Protein AF-A0A7J2U190-F1 (afdb_monomer_lite)

Foldseek 3Di:
DDPVVVVVVVVVVVVVVVVVVVVVVPPPPPPPPDDDDPLNVVLVVVLVVLVVCVVVVVDDPVVSVVSNVVSVVVVDPPPPDPPPPPPPPDDDD

Organism: NCBI:txid334771

Structure (mmCIF, N/CA/C/O backbone):
data_AF-A0A7J2U190-F1
#
_entry.id   AF-A0A7J2U190-F1
#
loop_
_atom_site.group_PDB
_atom_site.id
_atom_site.type_symbol
_atom_site.label_atom_id
_atom_site.label_alt_id
_atom_site.label_comp_id
_atom_site.label_asym_id
_atom_site.label_entity_id
_atom_site.label_seq_id
_atom_site.pdbx_PDB_ins_code
_atom_site.Cartn_x
_atom_site.Cartn_y
_atom_site.Cartn_z
_atom_site.occupancy
_atom_site.B_iso_or_equiv
_atom_site.auth_seq_id
_atom_site.auth_comp_id
_atom_site.auth_asym_id
_atom_site.auth_atom_id
_atom_site.pdbx_PDB_model_num
ATOM 1 N N . MET A 1 1 ? -11.407 24.284 -58.492 1.00 54.84 1 MET A N 1
ATOM 2 C CA . MET A 1 1 ? -11.563 23.356 -57.368 1.00 54.84 1 MET A CA 1
ATOM 3 C C . MET A 1 1 ? -12.804 22.535 -57.647 1.00 54.84 1 MET A C 1
ATOM 5 O O . MET A 1 1 ? -13.908 23.045 -57.475 1.00 54.84 1 MET A O 1
ATOM 9 N N . SER A 1 2 ? -12.626 21.359 -58.241 1.00 65.00 2 SER A N 1
ATOM 10 C CA . SER A 1 2 ? -13.712 20.393 -58.463 1.00 65.00 2 SER A CA 1
ATOM 11 C C . SER A 1 2 ? -13.994 19.624 -57.169 1.00 65.00 2 SER A C 1
ATOM 13 O O . SER A 1 2 ? -13.117 19.485 -56.321 1.00 65.00 2 SER A O 1
ATOM 15 N N . GLU A 1 3 ? -15.218 19.120 -57.004 1.00 56.78 3 GLU A N 1
ATOM 16 C CA . GLU A 1 3 ? -15.605 18.303 -55.837 1.00 56.78 3 GLU A CA 1
ATOM 17 C C . GLU A 1 3 ? -14.741 17.029 -55.697 1.00 56.78 3 GLU A C 1
ATOM 19 O O . GLU A 1 3 ? -14.518 16.539 -54.589 1.00 56.78 3 GLU A O 1
ATOM 24 N N . GLU A 1 4 ? -14.174 16.544 -56.806 1.00 58.69 4 GLU A N 1
ATOM 25 C CA . GLU A 1 4 ? -13.197 15.447 -56.842 1.00 58.69 4 GLU A CA 1
ATOM 26 C C . GLU A 1 4 ? -11.875 15.793 -56.134 1.00 58.69 4 GLU A C 1
ATOM 28 O O . GLU A 1 4 ? -11.388 14.990 -55.343 1.00 58.69 4 GLU A O 1
ATOM 33 N N . GLU A 1 5 ? -11.335 17.005 -56.322 1.00 58.97 5 GLU A N 1
ATOM 34 C CA . GLU A 1 5 ? -10.060 17.421 -55.706 1.00 58.97 5 GLU A CA 1
ATOM 35 C C . GLU A 1 5 ? -10.172 17.543 -54.177 1.00 58.97 5 GLU A C 1
ATOM 37 O O . GLU A 1 5 ? -9.228 17.241 -53.450 1.00 58.97 5 GLU A O 1
ATOM 42 N N . VAL A 1 6 ? -11.343 17.957 -53.679 1.00 59.72 6 VAL A N 1
ATOM 43 C CA . VAL A 1 6 ? -11.614 18.096 -52.235 1.00 59.72 6 VAL A CA 1
ATOM 44 C C . VAL A 1 6 ? -11.750 16.727 -51.564 1.00 59.72 6 VAL A C 1
ATOM 46 O O . VAL A 1 6 ? -11.319 16.533 -50.426 1.00 59.72 6 VAL A O 1
ATOM 49 N N . SER A 1 7 ? -12.325 15.764 -52.282 1.00 60.66 7 SER A N 1
ATOM 50 C CA . SER A 1 7 ? -12.516 14.396 -51.794 1.00 60.66 7 SER A CA 1
ATOM 51 C C . SER A 1 7 ? -11.182 13.657 -51.670 1.00 60.66 7 SER A C 1
ATOM 53 O O . SER A 1 7 ? -10.954 12.923 -50.709 1.00 60.66 7 S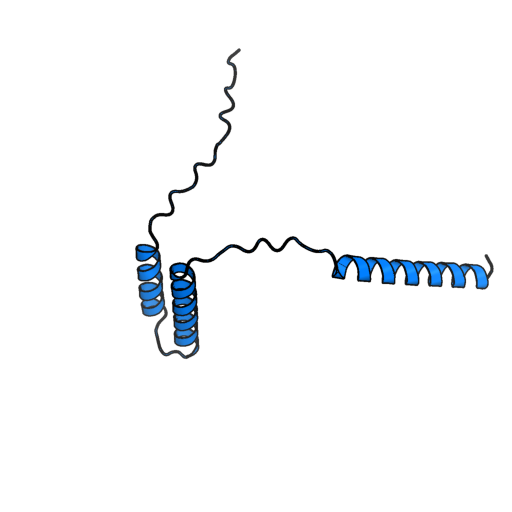ER A O 1
ATOM 55 N N . GLU A 1 8 ? -10.272 13.889 -52.616 1.00 62.72 8 GLU A N 1
ATOM 56 C CA . GLU A 1 8 ? -8.952 13.263 -52.634 1.00 62.72 8 GLU A CA 1
ATOM 57 C C . GLU A 1 8 ? -8.031 13.831 -51.542 1.00 62.72 8 GLU A C 1
ATOM 59 O O . GLU A 1 8 ? -7.351 13.058 -50.864 1.00 62.72 8 GLU A O 1
ATOM 64 N N . SER A 1 9 ? -8.089 15.145 -51.273 1.00 70.81 9 SER A N 1
ATOM 65 C CA . SER A 1 9 ? -7.334 15.755 -50.167 1.00 70.81 9 SER A CA 1
ATOM 66 C C . SER A 1 9 ? -7.773 15.244 -48.795 1.00 70.81 9 SER A C 1
ATOM 68 O O . SER A 1 9 ? -6.932 14.983 -47.937 1.00 70.81 9 SER A O 1
ATOM 70 N N . LEU A 1 10 ? -9.080 15.043 -48.599 1.00 66.50 10 LEU A N 1
ATOM 71 C CA . LEU A 1 10 ? -9.630 14.592 -47.320 1.00 66.50 10 LEU A CA 1
ATOM 72 C C . LEU A 1 10 ? -9.284 13.119 -47.046 1.00 66.50 10 LEU A C 1
ATOM 74 O O . LEU A 1 10 ? -8.937 12.754 -45.927 1.00 66.50 10 LEU A O 1
ATOM 78 N N . ALA A 1 11 ? -9.284 12.284 -48.090 1.00 68.44 11 ALA A N 1
ATOM 79 C CA . ALA A 1 11 ? -8.857 10.889 -47.996 1.00 68.44 11 ALA A CA 1
ATOM 80 C C . ALA A 1 11 ? -7.347 10.741 -47.722 1.00 68.44 11 ALA A C 1
ATOM 82 O O . ALA A 1 11 ? -6.915 9.759 -47.113 1.00 68.44 11 ALA A O 1
ATOM 83 N N . GLN A 1 12 ? -6.534 11.696 -48.180 1.00 68.31 12 GLN A N 1
ATOM 84 C CA . GLN A 1 12 ? -5.104 11.746 -47.877 1.00 68.31 12 GLN A CA 1
ATOM 85 C C . GLN A 1 12 ? -4.850 12.159 -46.423 1.00 68.31 12 GLN A C 1
ATOM 87 O O . GLN A 1 12 ? -4.025 11.539 -45.754 1.00 68.31 12 GLN A O 1
ATOM 92 N N . GLU A 1 13 ? -5.599 13.142 -45.925 1.00 65.25 13 GLU A N 1
ATOM 93 C CA . GLU A 1 13 ? -5.525 13.612 -44.539 1.00 65.25 13 GLU A CA 1
ATOM 94 C C . GLU A 1 13 ? -5.983 12.534 -43.542 1.00 65.25 13 GLU A C 1
ATOM 96 O O . GLU A 1 13 ? -5.307 12.299 -42.542 1.00 65.25 13 GLU A O 1
ATOM 101 N N . GLU A 1 14 ? -7.055 11.790 -43.842 1.00 60.44 14 GLU A N 1
ATOM 102 C CA . GLU A 1 14 ? -7.497 10.662 -43.007 1.00 60.44 14 GLU A CA 1
ATOM 103 C C . GLU A 1 14 ? -6.467 9.528 -42.955 1.00 60.44 14 GLU A C 1
ATOM 105 O O . GLU A 1 14 ? -6.235 8.954 -41.890 1.00 60.44 14 GLU A O 1
ATOM 110 N N . LYS A 1 15 ? -5.814 9.212 -44.081 1.00 64.56 15 LYS A N 1
ATOM 111 C CA . LYS A 1 15 ? -4.737 8.210 -44.103 1.00 64.56 15 LYS A CA 1
ATOM 112 C C . LYS A 1 15 ? -3.544 8.649 -43.267 1.00 64.56 15 LYS A C 1
ATOM 114 O O . LYS A 1 15 ? -3.033 7.843 -42.497 1.00 64.56 15 LYS A O 1
ATOM 119 N N . GLN A 1 16 ? -3.145 9.912 -43.389 1.00 66.12 16 GLN A N 1
ATOM 120 C CA . GLN A 1 16 ? -2.025 10.463 -42.636 1.00 66.12 16 GLN A CA 1
ATOM 121 C C . GLN A 1 16 ? -2.323 10.502 -41.129 1.00 66.12 16 GLN A C 1
ATOM 123 O O . GLN A 1 16 ? -1.493 10.085 -40.326 1.00 66.12 16 GLN A O 1
ATOM 128 N N . ALA A 1 17 ? -3.538 10.895 -40.737 1.00 61.84 17 ALA A N 1
ATOM 129 C CA . ALA A 1 17 ? -3.966 10.877 -39.340 1.00 61.84 17 ALA A CA 1
ATOM 130 C C . ALA A 1 17 ? -4.024 9.451 -38.758 1.00 61.84 17 ALA A C 1
ATOM 132 O O . ALA A 1 17 ? -3.663 9.235 -37.602 1.00 61.84 17 ALA A O 1
ATOM 133 N N . MET A 1 18 ? -4.460 8.460 -39.544 1.00 59.22 18 MET A N 1
ATOM 134 C CA . MET A 1 18 ? -4.500 7.063 -39.100 1.00 59.22 18 MET A CA 1
ATOM 135 C C . MET A 1 18 ? -3.091 6.460 -38.944 1.00 59.22 18 MET A C 1
ATOM 137 O O . MET A 1 18 ? -2.874 5.638 -38.053 1.00 59.22 18 MET A O 1
ATOM 141 N N . GLU A 1 19 ? -2.139 6.891 -39.774 1.00 58.38 19 GLU A N 1
ATOM 142 C CA . GLU A 1 19 ? -0.728 6.496 -39.709 1.00 58.38 19 GLU A CA 1
ATOM 143 C C . GLU A 1 19 ? -0.038 7.093 -38.467 1.00 58.38 19 GLU A C 1
ATOM 145 O O . GLU A 1 19 ? 0.499 6.335 -37.658 1.00 58.38 19 GLU A O 1
ATOM 150 N N . GLU A 1 20 ? -0.190 8.398 -38.205 1.00 57.66 20 GLU A N 1
ATOM 151 C CA . GLU A 1 20 ? 0.367 9.067 -37.010 1.00 57.66 20 GLU A CA 1
ATOM 152 C C . GLU A 1 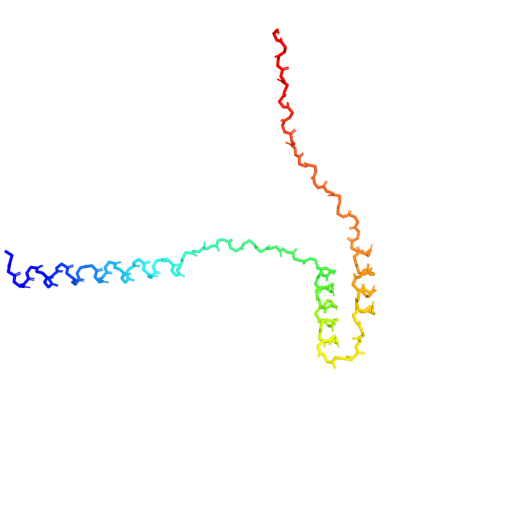20 ? -0.173 8.488 -35.686 1.00 57.66 20 GLU A C 1
ATOM 154 O O . GLU A 1 20 ? 0.573 8.300 -34.719 1.00 57.66 20 GLU A O 1
ATOM 159 N N . VAL A 1 21 ? -1.465 8.141 -35.630 1.00 58.44 21 VAL A N 1
ATOM 160 C CA . VAL A 1 21 ? -2.063 7.487 -34.451 1.00 58.44 21 VAL A CA 1
ATOM 161 C C . VAL A 1 21 ? -1.463 6.099 -34.224 1.00 58.44 21 VAL A C 1
ATOM 163 O O . VAL A 1 21 ? -1.224 5.721 -33.075 1.00 58.44 21 VAL A O 1
ATOM 166 N N . SER A 1 22 ? -1.189 5.345 -35.292 1.00 56.78 22 SER A N 1
ATOM 167 C CA . SER A 1 22 ? -0.583 4.015 -35.179 1.00 56.78 22 SER A CA 1
ATOM 168 C C . SER A 1 22 ? 0.878 4.067 -34.728 1.00 56.78 22 SER A C 1
ATOM 170 O O . SER A 1 22 ? 1.307 3.219 -33.950 1.00 56.78 22 SER A O 1
ATOM 172 N N . GLU A 1 23 ? 1.621 5.096 -35.130 1.00 52.50 23 GLU A N 1
ATOM 173 C CA . GLU A 1 23 ? 3.045 5.240 -34.820 1.00 52.50 23 GLU A CA 1
ATOM 174 C C . GLU A 1 23 ? 3.277 5.627 -33.347 1.00 52.50 23 GLU A C 1
ATOM 176 O O . GLU A 1 23 ? 4.157 5.074 -32.689 1.00 52.50 23 GLU A O 1
ATOM 181 N N . SER A 1 24 ? 2.393 6.451 -32.769 1.00 51.53 24 SER A N 1
ATOM 182 C CA . SER A 1 24 ? 2.414 6.788 -31.331 1.00 51.53 24 SER A CA 1
ATOM 183 C C . SER A 1 24 ? 2.031 5.632 -30.388 1.00 51.53 24 SER A C 1
ATOM 185 O O . SER A 1 24 ? 2.318 5.683 -29.193 1.00 51.53 24 SER A O 1
ATOM 187 N N . TYR A 1 25 ? 1.389 4.573 -30.897 1.00 54.88 25 TYR A N 1
ATOM 188 C CA . TYR A 1 25 ? 1.003 3.401 -30.099 1.00 54.88 25 TYR A CA 1
ATOM 189 C C . TYR A 1 25 ? 2.164 2.409 -29.904 1.00 54.88 25 TYR A C 1
ATOM 191 O O . TYR A 1 25 ? 2.163 1.639 -28.943 1.00 54.88 25 TYR A O 1
ATOM 199 N N . TYR A 1 26 ? 3.160 2.448 -30.796 1.00 54.31 26 TYR A N 1
ATOM 200 C CA . TYR A 1 26 ? 4.355 1.597 -30.768 1.00 54.31 26 TYR A CA 1
ATOM 201 C C . TYR A 1 26 ? 5.633 2.356 -30.397 1.00 54.31 26 TYR A C 1
ATOM 203 O O . TYR A 1 26 ? 6.720 1.796 -30.538 1.00 54.31 26 TYR A O 1
ATOM 211 N N . GLU A 1 27 ? 5.532 3.600 -29.912 1.00 61.00 27 GLU A N 1
ATOM 212 C CA . GLU A 1 27 ? 6.671 4.302 -29.323 1.00 61.00 27 GLU A CA 1
ATOM 213 C C . GLU A 1 27 ? 7.181 3.479 -28.132 1.00 61.00 27 GLU A C 1
ATOM 215 O O . GLU A 1 27 ? 6.597 3.439 -27.048 1.00 61.00 27 GLU A O 1
ATOM 220 N N . GLU A 1 28 ? 8.254 2.737 -28.397 1.00 58.25 28 GLU A N 1
ATOM 221 C CA . GLU A 1 28 ? 8.919 1.811 -27.497 1.00 58.25 28 GLU A CA 1
ATOM 222 C C . GLU A 1 28 ? 9.612 2.648 -26.417 1.00 58.25 28 GLU A C 1
ATOM 224 O O . GLU A 1 28 ? 10.811 2.916 -26.460 1.00 58.25 28 GLU A O 1
ATOM 229 N N . THR A 1 29 ? 8.835 3.161 -25.460 1.00 56.84 29 THR A N 1
ATOM 230 C CA . THR A 1 29 ? 9.397 3.783 -24.266 1.00 56.84 29 THR A CA 1
ATOM 231 C C . THR A 1 29 ? 10.289 2.733 -23.625 1.00 56.84 29 THR A C 1
ATOM 233 O O . THR A 1 29 ? 9.779 1.695 -23.203 1.00 56.84 29 THR A O 1
ATOM 236 N N . GLU A 1 30 ? 11.602 2.972 -23.588 1.00 58.91 30 GLU A N 1
ATOM 237 C CA . GLU A 1 30 ? 12.558 2.123 -22.882 1.00 58.91 30 GLU A CA 1
ATOM 238 C C . GLU A 1 30 ? 12.080 1.978 -21.431 1.00 58.91 30 GLU A C 1
ATOM 240 O O . GLU A 1 30 ? 12.262 2.866 -20.594 1.00 58.91 30 GLU A O 1
ATOM 245 N N . VAL A 1 31 ? 11.388 0.875 -21.134 1.00 57.41 31 VAL A N 1
ATOM 246 C CA . VAL A 1 31 ? 10.926 0.573 -19.783 1.00 57.41 31 VAL A CA 1
ATOM 247 C C . VAL A 1 31 ? 12.167 0.175 -19.000 1.00 57.41 31 VAL A C 1
ATOM 249 O O . VAL A 1 31 ? 12.633 -0.962 -19.065 1.00 57.41 31 VAL A O 1
ATOM 252 N N . GLU A 1 32 ? 12.746 1.135 -18.286 1.00 62.47 32 GLU A N 1
ATOM 253 C CA . GLU A 1 32 ? 13.854 0.877 -17.378 1.00 62.47 32 GLU A CA 1
ATOM 254 C C . GLU A 1 32 ? 13.353 -0.041 -16.251 1.00 62.47 32 GLU A C 1
ATOM 256 O O . GLU A 1 32 ? 12.657 0.378 -15.322 1.00 62.47 32 GLU A O 1
ATOM 261 N N . TYR A 1 33 ? 13.675 -1.332 -16.350 1.00 64.62 33 TYR A N 1
ATOM 262 C CA . TYR A 1 33 ? 13.365 -2.306 -15.311 1.00 64.62 33 TYR A CA 1
ATOM 263 C C . TYR A 1 33 ? 14.238 -2.030 -14.087 1.00 64.62 33 TYR A C 1
ATOM 265 O O . TYR A 1 33 ? 15.379 -2.483 -13.985 1.00 64.62 33 TYR A O 1
ATOM 273 N N . ILE A 1 34 ? 13.684 -1.296 -13.124 1.00 71.50 34 ILE A N 1
ATOM 274 C CA . ILE A 1 34 ? 14.289 -1.150 -11.803 1.00 71.50 34 ILE A CA 1
ATOM 275 C C . ILE A 1 34 ? 14.206 -2.513 -11.113 1.00 71.50 34 ILE A C 1
ATOM 277 O O . ILE A 1 34 ? 13.127 -2.982 -10.749 1.00 71.50 34 ILE A O 1
ATOM 281 N N . ALA A 1 35 ? 15.353 -3.169 -10.943 1.00 76.75 35 ALA A N 1
ATOM 282 C CA . ALA A 1 35 ? 15.434 -4.413 -10.195 1.00 76.75 35 ALA A CA 1
ATOM 283 C C . ALA A 1 35 ? 15.133 -4.140 -8.713 1.00 76.75 35 ALA A C 1
ATOM 285 O O . ALA A 1 35 ? 15.950 -3.547 -8.005 1.00 76.75 35 ALA A O 1
ATOM 286 N N . PHE A 1 36 ? 13.962 -4.574 -8.246 1.00 80.06 36 PHE A N 1
ATOM 287 C CA . PHE A 1 36 ? 13.622 -4.541 -6.828 1.00 80.06 36 PHE A CA 1
ATOM 288 C C . PHE A 1 36 ? 14.346 -5.658 -6.087 1.00 80.06 36 PHE A C 1
ATOM 290 O O . PHE A 1 36 ? 14.353 -6.816 -6.511 1.00 80.06 36 PHE A O 1
ATOM 297 N N . SER A 1 37 ? 14.934 -5.322 -4.944 1.00 86.81 37 SER A N 1
ATOM 298 C CA . SER A 1 37 ? 15.450 -6.343 -4.035 1.00 86.81 37 SER A CA 1
ATOM 299 C C . SER A 1 37 ? 14.293 -7.145 -3.415 1.00 86.81 37 SER A C 1
ATOM 301 O O . SER A 1 37 ? 13.204 -6.598 -3.223 1.00 86.81 37 SER A O 1
ATOM 303 N N . PRO A 1 38 ? 14.507 -8.416 -3.023 1.00 86.50 38 PRO A N 1
ATOM 304 C CA . PRO A 1 38 ? 13.490 -9.198 -2.313 1.00 86.50 38 PRO A CA 1
ATOM 305 C C . PRO A 1 38 ? 12.921 -8.471 -1.085 1.00 86.50 38 PRO A C 1
ATOM 307 O O . PRO A 1 38 ? 11.716 -8.476 -0.861 1.00 86.50 38 PRO A O 1
ATOM 310 N N . GLN A 1 39 ? 13.774 -7.752 -0.351 1.00 86.69 39 GLN A N 1
ATOM 311 C CA . GLN A 1 39 ? 13.370 -6.963 0.812 1.00 86.69 39 GLN A CA 1
ATOM 312 C C . GLN A 1 39 ? 12.446 -5.787 0.445 1.00 86.69 39 GLN A C 1
ATOM 314 O O . GLN A 1 39 ? 11.537 -5.452 1.201 1.00 86.69 39 GLN A O 1
ATOM 319 N N . GLU A 1 40 ? 12.653 -5.143 -0.705 1.00 85.19 40 GLU A N 1
ATOM 320 C CA . GLU A 1 40 ? 11.752 -4.089 -1.188 1.00 85.19 40 GLU A CA 1
ATOM 321 C C . GLU A 1 40 ? 10.395 -4.666 -1.585 1.00 85.19 40 GLU A C 1
ATOM 323 O O . GLU A 1 40 ? 9.368 -4.079 -1.253 1.00 85.19 40 GLU A O 1
ATOM 328 N N . LEU A 1 41 ? 10.376 -5.835 -2.229 1.00 87.75 41 LEU A N 1
ATOM 329 C CA . LEU A 1 41 ? 9.134 -6.529 -2.573 1.00 87.75 41 LEU A CA 1
ATOM 330 C C . LEU A 1 41 ? 8.338 -6.919 -1.320 1.00 87.75 41 LEU A C 1
ATOM 332 O O . LEU A 1 41 ? 7.130 -6.694 -1.271 1.00 87.75 41 LEU A O 1
ATOM 336 N N . GLU A 1 42 ? 9.003 -7.410 -0.273 1.00 88.56 42 GLU A N 1
ATOM 337 C CA . GLU A 1 42 ? 8.371 -7.679 1.026 1.00 88.56 42 GLU A CA 1
ATOM 338 C C . GLU A 1 42 ? 7.775 -6.409 1.657 1.00 88.56 42 GLU A C 1
ATOM 340 O O . GLU A 1 42 ? 6.664 -6.432 2.197 1.00 88.56 42 GLU A O 1
ATOM 345 N N . GLN A 1 43 ? 8.469 -5.271 1.552 1.00 88.56 43 GLN A N 1
ATOM 346 C CA . GLN A 1 43 ? 7.940 -3.980 2.008 1.00 88.56 43 GLN A CA 1
ATOM 347 C C . GLN A 1 43 ? 6.719 -3.539 1.193 1.00 88.56 43 GLN A C 1
ATOM 349 O O . GLN A 1 43 ? 5.768 -3.000 1.757 1.00 88.56 43 GLN A O 1
ATOM 354 N N . PHE A 1 44 ? 6.704 -3.763 -0.122 1.00 89.25 44 PHE A N 1
ATOM 355 C CA . PHE A 1 44 ? 5.535 -3.456 -0.950 1.00 89.25 44 PHE A CA 1
ATOM 356 C C . PHE A 1 44 ? 4.330 -4.321 -0.589 1.00 89.25 44 PHE A C 1
ATOM 358 O O . PHE A 1 44 ? 3.233 -3.785 -0.431 1.00 89.25 44 PHE A O 1
ATOM 365 N N . LEU A 1 45 ? 4.536 -5.625 -0.401 1.00 91.50 45 LEU A N 1
ATOM 366 C CA . LEU A 1 45 ? 3.475 -6.555 -0.012 1.00 91.50 45 LEU A CA 1
ATOM 367 C C . LEU A 1 45 ? 2.844 -6.148 1.315 1.00 91.50 45 LEU A C 1
ATOM 369 O O . LEU A 1 45 ? 1.636 -5.951 1.410 1.00 91.50 45 LEU A O 1
ATOM 373 N N . THR A 1 46 ? 3.673 -5.921 2.325 1.00 90.06 46 THR A N 1
ATOM 374 C CA . THR A 1 46 ? 3.194 -5.527 3.650 1.00 90.06 46 THR A CA 1
ATOM 375 C C . THR A 1 46 ? 2.507 -4.156 3.650 1.00 90.06 46 THR A C 1
ATOM 377 O O . THR A 1 46 ? 1.514 -3.977 4.355 1.00 90.06 46 THR A O 1
ATOM 380 N N . ARG A 1 47 ? 2.955 -3.197 2.824 1.00 92.19 47 ARG A N 1
ATOM 381 C CA . ARG A 1 47 ? 2.227 -1.934 2.597 1.00 92.19 47 ARG A CA 1
ATOM 382 C C . ARG A 1 47 ? 0.854 -2.174 1.981 1.00 92.19 47 ARG A C 1
ATOM 384 O O . ARG A 1 47 ? -0.124 -1.617 2.474 1.00 92.19 47 ARG A O 1
ATOM 391 N N . SER A 1 48 ? 0.772 -2.994 0.935 1.00 93.12 48 SER A N 1
ATOM 392 C CA . SER A 1 48 ? -0.502 -3.347 0.301 1.00 93.12 48 SER A CA 1
ATOM 393 C C . SER A 1 48 ? -1.468 -3.956 1.316 1.00 93.12 48 SER A C 1
ATOM 395 O O . SER A 1 48 ? -2.591 -3.483 1.453 1.00 93.12 48 SER A O 1
ATOM 397 N N . GLU A 1 49 ? -0.999 -4.914 2.118 1.00 94.31 49 GLU A N 1
ATOM 398 C CA . GLU A 1 49 ? -1.814 -5.531 3.166 1.00 94.31 49 GLU A CA 1
ATOM 399 C C . GLU A 1 49 ? -2.310 -4.516 4.198 1.00 94.31 49 GLU A C 1
ATOM 401 O O . GLU A 1 49 ? -3.463 -4.582 4.620 1.00 94.31 49 GLU A O 1
ATOM 406 N N . THR A 1 50 ? -1.472 -3.562 4.622 1.00 93.06 50 THR A N 1
ATOM 407 C CA . THR A 1 50 ? -1.930 -2.525 5.559 1.0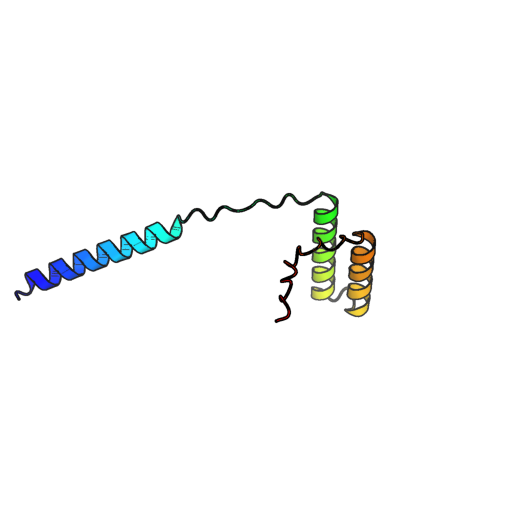0 93.06 50 THR A CA 1
ATOM 408 C C . THR A 1 50 ? -3.039 -1.665 4.966 1.00 93.06 50 THR A C 1
ATOM 410 O O . THR A 1 50 ? -4.005 -1.377 5.669 1.00 93.06 50 THR A O 1
ATOM 413 N N . TRP A 1 51 ? -2.954 -1.304 3.683 1.00 94.25 51 TRP A N 1
ATOM 414 C CA . TRP A 1 51 ? -4.024 -0.569 3.006 1.00 94.25 51 TRP A CA 1
ATOM 415 C C . TRP A 1 51 ? -5.311 -1.384 2.916 1.00 94.25 51 TRP A C 1
ATOM 417 O O . TRP A 1 51 ? -6.379 -0.852 3.217 1.00 94.25 51 TRP A O 1
ATOM 427 N N . ASP A 1 52 ? -5.214 -2.676 2.603 1.00 95.50 52 ASP A N 1
ATOM 428 C CA . ASP A 1 52 ? -6.375 -3.567 2.557 1.00 95.50 52 ASP A CA 1
ATOM 429 C C . ASP A 1 52 ? -7.062 -3.672 3.923 1.00 95.50 52 ASP A C 1
ATOM 431 O O . ASP A 1 52 ? -8.288 -3.609 4.015 1.00 95.50 52 ASP A O 1
ATOM 435 N N . ARG A 1 53 ? -6.286 -3.783 5.006 1.00 94.44 53 ARG A N 1
ATOM 436 C CA . ARG A 1 53 ? -6.826 -3.840 6.374 1.00 94.44 53 ARG A CA 1
ATOM 437 C C . ARG A 1 53 ? -7.494 -2.529 6.789 1.00 94.44 53 ARG A C 1
ATOM 439 O O . ARG A 1 53 ? -8.522 -2.569 7.460 1.00 94.44 53 ARG A O 1
ATOM 446 N N . ILE A 1 54 ? -6.962 -1.377 6.367 1.00 95.06 54 ILE A N 1
ATOM 447 C CA . ILE A 1 54 ? -7.620 -0.073 6.570 1.00 95.06 54 ILE A CA 1
ATOM 448 C C . ILE A 1 54 ? -8.936 -0.022 5.791 1.00 95.06 54 ILE A C 1
ATOM 450 O O . ILE A 1 54 ? -9.959 0.361 6.351 1.00 95.06 54 ILE A O 1
ATOM 454 N N . ALA A 1 55 ? -8.928 -0.428 4.517 1.00 93.81 55 ALA A N 1
ATOM 455 C CA . ALA A 1 55 ? -10.111 -0.407 3.658 1.00 93.81 55 ALA A CA 1
ATOM 456 C C . ALA A 1 55 ? -11.235 -1.310 4.191 1.00 93.81 55 ALA A C 1
ATOM 458 O O . ALA A 1 55 ? -12.411 -0.974 4.072 1.00 93.81 55 ALA A O 1
ATOM 459 N N . LYS A 1 56 ? -10.873 -2.429 4.828 1.00 95.81 56 LYS A N 1
ATOM 460 C CA . LYS A 1 56 ? -11.805 -3.341 5.508 1.00 95.81 56 LYS A CA 1
ATOM 461 C C . LYS A 1 56 ? -12.236 -2.867 6.901 1.00 95.81 56 LYS A C 1
ATOM 463 O O . LYS A 1 56 ? -13.131 -3.469 7.486 1.00 95.81 56 LYS A O 1
ATOM 468 N N . GLY A 1 57 ? -11.618 -1.815 7.441 1.00 92.62 57 GLY A N 1
ATOM 469 C CA . GLY A 1 57 ? -11.876 -1.328 8.799 1.00 92.62 57 GLY A CA 1
ATOM 470 C C . GLY A 1 57 ? -11.346 -2.247 9.905 1.00 92.62 57 GLY A C 1
ATOM 471 O O . GLY A 1 57 ? -11.803 -2.152 11.040 1.00 92.62 57 GLY A O 1
ATOM 472 N N . GLU A 1 58 ? -10.400 -3.138 9.591 1.00 94.31 58 GLU A N 1
ATOM 473 C CA . GLU A 1 58 ? -9.796 -4.077 10.550 1.00 94.31 58 GLU A CA 1
ATOM 474 C C . GLU A 1 58 ? -8.780 -3.394 11.474 1.00 94.31 58 GLU A C 1
ATOM 476 O O . GLU A 1 58 ? -8.569 -3.845 12.598 1.00 94.31 58 GLU A O 1
ATOM 481 N N . ILE A 1 59 ? -8.148 -2.314 11.004 1.00 93.25 59 ILE A N 1
ATOM 482 C CA . ILE A 1 59 ? -7.162 -1.537 11.762 1.00 93.25 59 ILE A CA 1
ATOM 483 C C . ILE A 1 59 ? -7.453 -0.041 11.673 1.00 93.25 59 ILE A C 1
ATOM 485 O O . ILE A 1 59 ? -7.974 0.461 10.674 1.00 93.25 59 ILE A O 1
ATOM 489 N N . SER A 1 60 ? -7.070 0.694 12.714 1.00 93.12 60 SER A N 1
ATOM 490 C CA . SER A 1 60 ? -7.159 2.153 12.731 1.00 93.12 60 SER A CA 1
ATOM 491 C C . SER A 1 60 ? -6.027 2.812 11.932 1.00 93.12 60 SER A C 1
ATOM 493 O O . SER A 1 60 ? -4.945 2.249 11.749 1.00 93.12 60 SER A O 1
ATOM 495 N N . LEU A 1 61 ? -6.229 4.067 11.512 1.00 92.12 61 LEU A N 1
ATOM 496 C CA . LEU A 1 61 ? -5.191 4.847 10.819 1.00 92.12 61 LEU A CA 1
ATOM 497 C C . LEU A 1 61 ? -3.916 5.025 11.662 1.00 92.12 61 LEU A C 1
ATOM 499 O O . LEU A 1 61 ? -2.813 5.063 11.117 1.00 92.12 61 LEU A O 1
ATOM 503 N N . ASN A 1 62 ? -4.052 5.112 12.988 1.00 93.62 62 ASN A N 1
ATOM 504 C CA . ASN A 1 62 ? -2.912 5.251 13.896 1.00 93.62 62 ASN A CA 1
ATOM 505 C C . ASN A 1 62 ? -2.077 3.964 13.966 1.00 93.62 62 ASN A C 1
ATOM 507 O O . ASN A 1 62 ? -0.847 4.030 13.956 1.00 93.62 62 ASN A O 1
ATOM 511 N N . GLU A 1 63 ? -2.729 2.801 13.990 1.00 91.19 63 GLU A N 1
ATOM 512 C CA . GLU A 1 63 ? -2.050 1.500 13.955 1.00 91.19 63 GLU A CA 1
ATOM 513 C C . GLU A 1 63 ? -1.359 1.277 12.612 1.00 91.19 63 GLU A C 1
ATOM 515 O O . GLU A 1 63 ? -0.179 0.929 12.581 1.00 91.19 63 GLU A O 1
ATOM 520 N N . ALA A 1 64 ? -2.042 1.571 11.502 1.00 91.88 64 ALA A N 1
ATOM 521 C CA . ALA A 1 64 ? -1.447 1.499 10.172 1.00 91.88 64 ALA A CA 1
ATOM 522 C C . ALA A 1 64 ? -0.198 2.383 10.052 1.00 91.88 64 ALA A C 1
ATOM 524 O O . ALA A 1 64 ? 0.840 1.938 9.562 1.00 91.88 64 ALA A O 1
ATOM 525 N N . LYS A 1 65 ? -0.261 3.618 10.565 1.00 91.69 65 LYS A N 1
ATOM 526 C CA . LYS A 1 65 ? 0.887 4.530 10.598 1.00 91.69 65 LYS A CA 1
ATOM 527 C C . LYS A 1 65 ? 2.066 3.931 11.368 1.00 91.69 65 LYS A C 1
ATOM 529 O O . LYS A 1 65 ?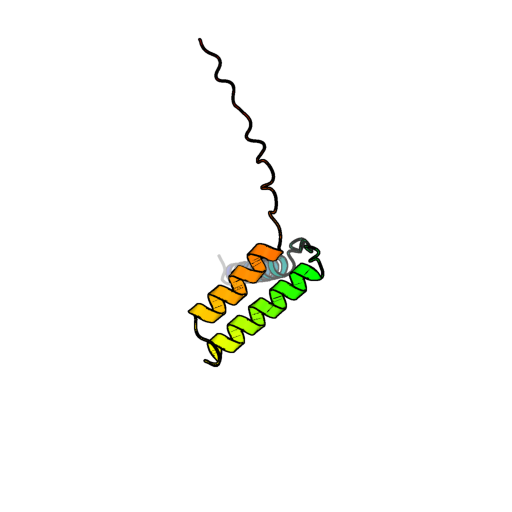 3.193 3.991 10.884 1.00 91.69 65 LYS A O 1
ATOM 534 N N . SER A 1 66 ? 1.818 3.317 12.525 1.00 91.69 66 SER A N 1
ATOM 535 C CA . SER A 1 66 ? 2.868 2.668 13.321 1.00 91.69 66 SER A CA 1
ATOM 536 C C . SER A 1 66 ? 3.541 1.512 12.568 1.00 91.69 66 SER A C 1
ATOM 538 O O . SER A 1 66 ? 4.773 1.424 12.543 1.00 91.69 66 SER A O 1
ATOM 540 N N . ILE A 1 67 ? 2.749 0.671 11.891 1.00 88.88 67 ILE A N 1
ATOM 541 C CA . ILE A 1 67 ? 3.253 -0.444 11.078 1.00 88.88 67 ILE A CA 1
ATOM 542 C C . ILE A 1 67 ? 4.143 0.090 9.947 1.00 88.88 67 ILE A C 1
ATOM 544 O O . ILE A 1 67 ? 5.281 -0.355 9.794 1.00 88.88 67 ILE A O 1
ATOM 548 N N . LEU A 1 68 ? 3.683 1.103 9.213 1.00 88.25 68 LEU A N 1
ATOM 549 C CA . LEU A 1 68 ? 4.429 1.697 8.100 1.00 88.25 68 LEU A CA 1
ATOM 550 C C . LEU A 1 68 ? 5.724 2.399 8.550 1.00 88.25 68 LEU A C 1
ATOM 552 O O . LEU A 1 68 ? 6.767 2.260 7.905 1.00 88.25 68 LEU A O 1
ATOM 556 N N . GLU A 1 69 ? 5.701 3.108 9.680 1.00 88.12 69 GLU A N 1
ATOM 557 C CA . GLU A 1 69 ? 6.894 3.750 10.250 1.00 88.12 69 GLU A CA 1
ATOM 558 C C . GLU A 1 69 ? 7.952 2.730 10.694 1.00 88.12 69 GLU A C 1
ATOM 560 O O . GLU A 1 69 ? 9.155 2.984 10.568 1.00 88.12 69 GLU A O 1
ATOM 565 N N . SER A 1 70 ? 7.531 1.565 11.199 1.00 84.88 70 SER A N 1
ATOM 566 C CA . SER A 1 70 ? 8.452 0.493 11.594 1.00 84.88 70 SER A CA 1
ATOM 567 C C . SER A 1 70 ? 9.235 -0.063 10.397 1.00 84.88 70 SER A C 1
ATOM 569 O O . SER A 1 70 ? 10.445 -0.286 10.490 1.00 84.88 70 SER A O 1
ATOM 571 N N . GLN A 1 71 ? 8.588 -0.160 9.233 1.00 77.88 71 GLN A N 1
ATOM 572 C CA . GLN A 1 71 ? 9.224 -0.600 7.992 1.00 77.88 71 GLN A CA 1
ATOM 573 C C . GLN A 1 71 ? 10.242 0.413 7.479 1.00 77.88 71 GLN A C 1
ATOM 575 O O . GLN A 1 71 ? 11.345 0.036 7.082 1.00 77.88 71 GLN A O 1
ATOM 580 N N . GLN A 1 72 ? 9.917 1.707 7.550 1.00 69.75 72 GLN A N 1
ATOM 581 C CA . GLN A 1 72 ? 10.819 2.774 7.114 1.00 69.75 72 GLN A CA 1
ATOM 582 C C . GLN A 1 72 ? 12.120 2.806 7.930 1.00 69.75 72 GLN A C 1
ATOM 584 O O . GLN A 1 72 ? 13.182 3.098 7.383 1.00 69.75 72 GLN A O 1
ATOM 589 N N . LYS A 1 73 ? 12.064 2.463 9.223 1.00 64.25 73 LYS A N 1
ATOM 590 C CA . LYS A 1 73 ? 13.256 2.356 10.082 1.00 64.25 73 LYS A CA 1
ATOM 591 C C . LYS A 1 73 ? 14.134 1.154 9.714 1.00 64.25 73 LYS A C 1
ATOM 593 O O . LYS A 1 73 ? 15.355 1.261 9.789 1.00 64.25 73 LYS A O 1
ATOM 598 N N . SER A 1 74 ? 13.530 0.044 9.281 1.00 60.47 74 SER A N 1
ATOM 599 C CA . SER A 1 74 ? 14.250 -1.169 8.856 1.00 60.47 74 SER A CA 1
ATOM 600 C C . SER A 1 74 ? 14.927 -1.044 7.484 1.00 60.47 74 SER A C 1
ATOM 602 O O . SER A 1 74 ? 15.925 -1.713 7.232 1.00 60.47 74 SER A O 1
ATOM 604 N N . ALA A 1 75 ? 14.434 -0.150 6.619 1.00 59.25 75 ALA A N 1
ATOM 605 C CA . ALA A 1 75 ? 14.934 0.037 5.254 1.00 59.25 75 ALA A CA 1
ATOM 606 C C . ALA A 1 75 ? 16.316 0.714 5.168 1.00 59.25 75 ALA A C 1
ATOM 608 O O . ALA A 1 75 ? 16.877 0.820 4.079 1.00 59.25 75 ALA A O 1
ATOM 609 N N . GLY A 1 76 ? 16.883 1.145 6.299 1.00 51.31 76 GLY A N 1
ATOM 610 C CA . GLY A 1 76 ? 18.214 1.734 6.349 1.00 51.31 76 GLY A CA 1
ATOM 611 C C . GLY A 1 76 ? 18.275 3.114 5.694 1.00 51.31 76 GLY A C 1
ATOM 612 O O . GLY A 1 76 ? 17.630 3.423 4.695 1.00 51.31 76 GLY A O 1
ATOM 613 N N . GLN A 1 77 ? 19.081 3.990 6.280 1.00 52.50 77 GLN A N 1
ATOM 614 C CA . GLN A 1 77 ? 19.417 5.286 5.712 1.00 52.50 77 GLN A CA 1
ATOM 615 C C . GLN A 1 77 ? 20.002 5.103 4.303 1.00 52.50 77 GLN A C 1
ATOM 617 O O . GLN A 1 77 ? 21.204 4.876 4.151 1.00 52.50 77 GLN A O 1
ATOM 622 N N . ARG A 1 78 ? 19.186 5.243 3.253 1.00 53.66 78 ARG A N 1
ATOM 623 C CA . ARG A 1 78 ? 19.715 5.525 1.920 1.00 53.66 78 ARG A CA 1
ATOM 624 C C . ARG A 1 78 ? 20.457 6.852 2.045 1.00 53.66 78 ARG A C 1
ATOM 626 O O . ARG A 1 78 ? 19.834 7.904 2.182 1.00 53.66 78 ARG A O 1
ATOM 633 N N . LYS A 1 79 ? 21.792 6.802 2.096 1.00 52.62 79 LYS A N 1
ATOM 634 C CA . LYS A 1 79 ? 22.629 8.004 2.042 1.00 52.62 79 LYS A CA 1
ATOM 635 C C . LYS A 1 79 ? 22.188 8.769 0.802 1.00 52.62 79 LYS A C 1
ATOM 637 O O . LYS A 1 79 ? 22.280 8.231 -0.298 1.00 52.62 79 LYS A O 1
ATOM 642 N N . ALA A 1 80 ? 21.677 9.985 0.995 1.00 57.94 80 ALA A N 1
ATOM 643 C CA . ALA A 1 80 ? 21.353 10.876 -0.104 1.00 57.94 80 ALA A CA 1
ATOM 644 C C . ALA A 1 80 ? 22.567 10.920 -1.037 1.00 57.94 80 ALA A C 1
ATOM 646 O O . ALA A 1 80 ? 23.670 11.273 -0.609 1.00 57.94 80 ALA A O 1
ATOM 647 N N . THR A 1 81 ? 22.389 10.495 -2.286 1.00 59.00 81 THR A N 1
ATOM 648 C CA . THR A 1 81 ? 23.425 10.626 -3.307 1.00 59.00 81 THR A CA 1
ATOM 649 C C . THR A 1 81 ? 23.812 12.101 -3.358 1.00 59.00 81 THR A C 1
ATOM 651 O O . THR A 1 81 ? 22.922 12.934 -3.557 1.00 59.00 81 THR A O 1
ATOM 654 N N . PRO A 1 82 ? 25.084 12.474 -3.124 1.00 49.00 82 PRO A N 1
ATOM 655 C CA . PRO A 1 82 ? 25.461 13.874 -3.117 1.00 49.00 82 PRO A CA 1
ATOM 656 C C . PRO A 1 82 ? 25.235 14.427 -4.522 1.00 49.00 82 PRO A C 1
ATOM 658 O O . PRO A 1 82 ? 25.982 14.123 -5.452 1.00 49.00 82 PRO A O 1
ATOM 661 N N . SER A 1 83 ? 24.182 15.233 -4.669 1.00 58.75 83 SER A N 1
ATOM 662 C CA . SER A 1 83 ? 23.969 16.058 -5.851 1.00 58.75 83 SER A CA 1
ATOM 663 C C . SER A 1 83 ? 25.229 16.892 -6.027 1.00 58.75 83 SER A C 1
ATOM 665 O O . SER A 1 83 ? 25.589 17.704 -5.170 1.00 58.75 83 SER A O 1
ATOM 667 N N . ARG A 1 84 ? 25.969 16.615 -7.102 1.00 55.03 84 ARG A N 1
ATOM 668 C CA . ARG A 1 84 ? 27.255 17.236 -7.416 1.00 55.03 84 ARG A CA 1
ATOM 669 C C . ARG A 1 84 ? 26.985 18.654 -7.925 1.00 55.03 84 ARG A C 1
ATOM 671 O O . ARG A 1 84 ? 27.177 18.970 -9.094 1.00 55.03 84 ARG A O 1
ATOM 678 N N . GLY A 1 85 ? 26.486 19.505 -7.028 1.00 55.72 85 GLY A N 1
ATOM 679 C CA . GLY A 1 85 ? 26.194 20.910 -7.257 1.00 55.72 85 GLY A CA 1
ATOM 680 C C . GLY A 1 85 ? 27.474 21.628 -7.657 1.00 55.72 85 GLY A C 1
ATOM 681 O O . GLY A 1 85 ? 28.361 21.875 -6.840 1.00 55.72 85 GLY A O 1
ATOM 682 N N . LYS A 1 86 ? 27.585 21.919 -8.952 1.00 61.41 86 LYS A N 1
ATOM 683 C CA . LYS A 1 86 ? 28.707 22.603 -9.595 1.00 61.41 86 LYS A CA 1
ATOM 684 C C . LYS A 1 86 ? 28.887 23.978 -8.939 1.00 61.41 86 LYS A C 1
ATOM 686 O O . LYS A 1 86 ? 28.187 24.934 -9.263 1.00 61.41 86 LYS A O 1
ATOM 691 N N . LYS A 1 87 ? 29.810 24.074 -7.977 1.00 61.50 87 LYS A N 1
ATOM 692 C CA . LYS A 1 87 ? 30.140 25.303 -7.242 1.00 61.50 87 LYS A CA 1
ATOM 693 C C . LYS A 1 87 ? 30.701 26.335 -8.231 1.00 61.50 87 LYS A C 1
ATOM 695 O O . LYS A 1 87 ? 31.892 26.327 -8.537 1.00 61.50 87 LYS A O 1
ATOM 700 N N . ARG A 1 88 ? 29.842 27.208 -8.777 1.00 65.12 88 ARG A N 1
ATOM 701 C CA . ARG A 1 88 ? 30.255 28.355 -9.606 1.00 65.12 88 ARG A CA 1
ATOM 702 C C . ARG A 1 88 ? 31.072 29.299 -8.722 1.00 65.12 88 ARG A C 1
ATOM 704 O O . ARG A 1 88 ? 30.513 30.068 -7.946 1.00 65.12 88 ARG A O 1
ATOM 711 N N . ARG A 1 89 ? 32.403 29.228 -8.823 1.00 65.81 89 ARG A N 1
ATOM 712 C CA . ARG A 1 89 ? 33.309 30.240 -8.262 1.00 65.81 89 ARG A CA 1
ATOM 713 C C . ARG A 1 89 ? 33.023 31.556 -8.982 1.00 65.81 89 ARG A C 1
ATOM 715 O O . ARG A 1 89 ? 33.390 31.717 -10.143 1.00 65.81 89 ARG A O 1
ATOM 722 N N . ARG A 1 90 ? 32.335 32.478 -8.308 1.00 65.31 90 ARG A N 1
ATOM 723 C CA . ARG A 1 90 ? 32.265 33.875 -8.739 1.00 65.31 90 ARG A CA 1
ATOM 724 C C . ARG A 1 90 ? 33.672 34.455 -8.613 1.00 65.31 90 ARG A C 1
ATOM 726 O O . ARG A 1 90 ? 34.235 34.470 -7.523 1.00 65.31 90 ARG A O 1
ATOM 733 N N . ARG A 1 91 ? 34.257 34.835 -9.749 1.00 63.75 91 ARG A N 1
ATOM 734 C CA . ARG A 1 91 ? 35.468 35.654 -9.799 1.00 63.75 91 ARG A CA 1
ATOM 735 C C . ARG A 1 91 ? 35.097 37.028 -9.246 1.00 63.75 91 ARG A C 1
ATOM 737 O O . ARG A 1 91 ? 34.165 37.641 -9.755 1.00 63.75 91 ARG A O 1
ATOM 744 N N . SER A 1 92 ? 35.773 37.446 -8.184 1.00 62.06 92 SER A N 1
ATOM 745 C CA . SER A 1 92 ? 35.779 38.829 -7.722 1.00 62.06 92 SER A CA 1
ATOM 746 C C . SER A 1 92 ? 36.571 39.666 -8.725 1.00 62.06 92 SER A C 1
ATOM 748 O O . SER A 1 92 ? 37.724 39.331 -9.010 1.00 62.06 92 SER A O 1
ATOM 750 N N . SER A 1 93 ? 35.930 40.696 -9.265 1.00 53.78 93 SER A N 1
ATOM 751 C CA . SER A 1 93 ? 36.567 41.875 -9.856 1.00 53.78 93 SER A CA 1
ATOM 752 C C . SER A 1 93 ? 36.503 43.003 -8.844 1.00 53.78 93 SER A C 1
ATOM 754 O O . SER A 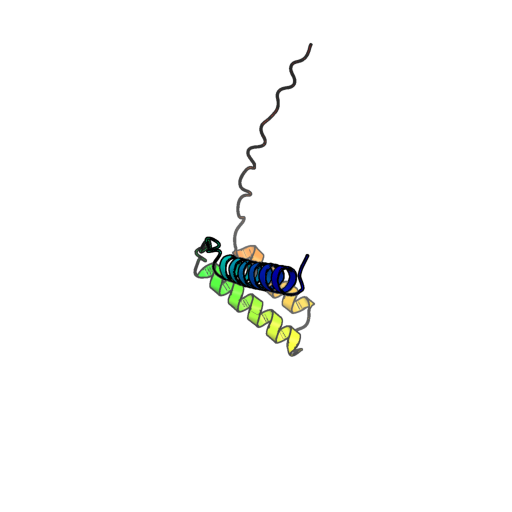1 93 ? 35.389 43.159 -8.287 1.00 53.78 93 SER A O 1
#

pLDDT: mean 71.99, std 15.52, range [49.0, 95.81]

Secondary structure (DSSP, 8-state):
--HHHHHHHHHHHHHHHHHHHHHHHS-----------HHHHHHHHHHHHHHHHHHTTSS-HHHHHHHHHHHHHHT---PPP------------

Radius of gyration: 28.08 Å; chains: 1; bounding box: 52×51×72 Å

Se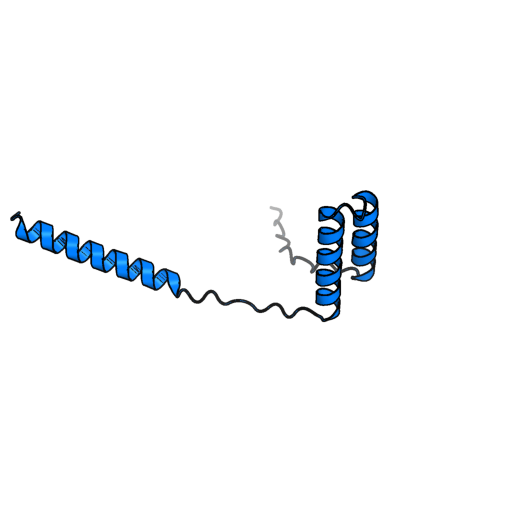quence (93 aa):
MSEEEVSESLAQEEKQAMEEVSESYYEETEVEYIAFSPQELEQFLTRSETWDRIAKGEISLNEAKSILESQQKSAGQRKATPSRGKKRRRRSS